Protein AF-A0A699X493-F1 (afdb_monomer)

Organism: Tanacetum cinerariifolium (NCBI:txid118510)

pLDDT: mean 76.22, std 17.1, range [41.09, 97.25]

InterPro domains:
  IPR002677 Large ribosomal subunit protein bL32 [MF_00340] (26-80)
  IPR002677 Large ribosomal subunit protein bL32 [PF01783] (27-81)
  IPR002677 Large ribosomal subunit protein bL32 [TIGR01031] (27-80)
  IPR011332 Zinc-binding ribosomal protein [SSF57829] (26-80)
  IPR044957 Large ribosomal subunit protein bL32, bacteria [PTHR35534] (26-82)

Radius of gyration: 32.21 Å; Cα contacts (8 Å, |Δi|>4): 51; chains: 1; bounding box: 66×48×68 Å

Secondary structure (DSSP, 8-state):
------PPPTTSSHHHHHTTSTTSSS---SSPPPHHHHHHHHTT-PPPPPP-EE-TTT--EE-TTS--TTT-EETTEE-S-S--

Nearest PDB structures (foldseek):
  5j4d-assembly1_CA  TM=8.972E-01  e=7.848E-06  Thermus thermophilus HB27
  6nwy-assembly1_R5  TM=8.917E-01  e=6.326E-06  Thermus thermophilus HB8
  6cfj-assembly1_15  TM=8.939E-01  e=1.298E-05  Thermus thermophilus HB8
  8ud8-assembly2_25  TM=8.983E-01  e=1.395E-05  Thermus thermophilus HB8
  6bok-assembly1_CA  TM=8.957E-01  e=1.998E-05  Thermus thermophilus HB27

Mean predicted aligned error: 15.59 Å

Solvent-accessible surface area (backbone atoms only — not comparable to full-atom values): 5876 Å² total; per-residue (Å²): 134,86,81,76,83,76,76,76,67,93,67,66,73,59,60,64,56,60,61,67,71,76,60,76,90,52,98,67,79,94,66,85,79,49,71,65,62,52,48,60,68,51,64,74,74,67,87,78,83,82,72,68,41,72,34,96,85,79,63,50,79,24,49,76,100,50,61,29,88,84,67,25,34,49,96,92,38,80,78,40,83,80,78,132

Sequence (84 aa):
LHAGCRGVPPGLSDLSDSLQEQGAEMAVPKRKTSPSKRGMRRGHDSLTVASFQECPNCGELKRPHNLCNACGHYNGREIVSAEG

Foldseek 3Di:
DDPDPPDDPPPPVVVVVVVVPPPPPDPDDPDDDDPVNVCVVCVPVDDDDADWDADPPPRDTDHPPDQDLVQCDDPRDRDDRNDD

Structure (mmCIF, N/CA/C/O backbone):
data_AF-A0A699X493-F1
#
_entry.id   AF-A0A699X493-F1
#
loop_
_atom_site.group_PDB
_atom_site.id
_atom_site.type_symbol
_atom_site.label_atom_id
_atom_site.label_alt_id
_atom_site.label_comp_id
_atom_site.label_asym_id
_atom_site.label_entity_id
_atom_site.label_seq_id
_atom_site.pdbx_PDB_ins_code
_atom_site.Cartn_x
_atom_site.Cartn_y
_atom_site.Cartn_z
_atom_site.occupancy
_atom_site.B_iso_or_equiv
_atom_site.auth_seq_id
_atom_site.auth_comp_id
_atom_site.auth_asym_id
_atom_site.auth_atom_id
_atom_site.pdbx_PDB_model_num
ATOM 1 N N . LEU A 1 1 ? 45.655 -44.146 -33.868 1.00 50.34 1 LEU A N 1
ATOM 2 C CA . LEU A 1 1 ? 44.561 -44.926 -34.491 1.00 50.34 1 LEU A CA 1
ATOM 3 C C . LEU A 1 1 ? 43.289 -44.098 -34.364 1.00 50.34 1 LEU A C 1
ATOM 5 O O . LEU A 1 1 ? 42.741 -43.995 -33.276 1.00 50.34 1 LEU A O 1
ATOM 9 N N . HIS A 1 2 ? 42.935 -43.386 -35.437 1.00 46.19 2 HIS A N 1
ATOM 10 C CA . HIS A 1 2 ? 41.800 -42.463 -35.491 1.00 46.19 2 HIS A CA 1
ATOM 11 C C . HIS A 1 2 ? 40.482 -43.238 -35.363 1.00 46.19 2 HIS A C 1
ATOM 13 O O . HIS A 1 2 ? 40.124 -43.996 -36.262 1.00 46.19 2 HIS A O 1
ATOM 19 N N . ALA A 1 3 ? 39.762 -43.045 -34.257 1.00 52.88 3 ALA A N 1
ATOM 20 C CA . ALA A 1 3 ? 38.372 -43.469 -34.159 1.00 52.88 3 ALA A CA 1
ATOM 21 C C . ALA A 1 3 ? 37.532 -42.523 -35.027 1.00 52.88 3 ALA A C 1
ATOM 23 O O .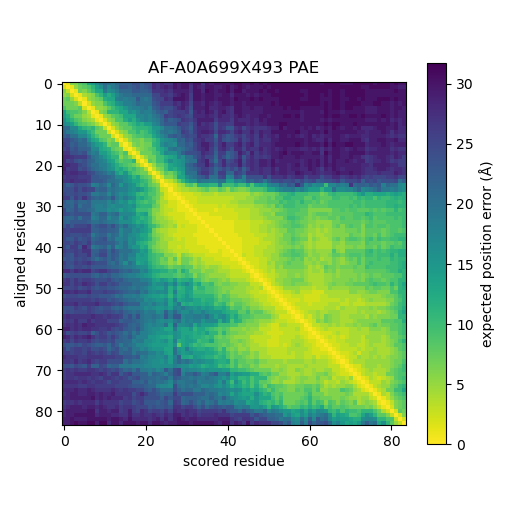 ALA A 1 3 ? 37.514 -41.313 -34.805 1.00 52.88 3 ALA A O 1
ATOM 24 N N . GLY A 1 4 ? 36.929 -43.085 -36.073 1.00 50.59 4 GLY A N 1
ATOM 25 C CA . GLY A 1 4 ? 36.291 -42.352 -37.155 1.00 50.59 4 GLY A CA 1
ATOM 26 C C . GLY A 1 4 ? 35.167 -41.440 -36.680 1.00 50.59 4 GLY A C 1
ATOM 27 O O . GLY A 1 4 ? 34.207 -41.886 -36.047 1.00 50.59 4 GLY A O 1
ATOM 28 N N . CYS A 1 5 ? 35.270 -40.170 -37.066 1.00 55.12 5 CYS A N 1
ATOM 29 C CA . CYS A 1 5 ? 34.149 -39.250 -37.125 1.00 55.12 5 CYS A CA 1
ATOM 30 C C . CYS A 1 5 ? 33.095 -39.858 -38.059 1.00 55.12 5 CYS A C 1
ATOM 32 O O . CYS A 1 5 ? 33.222 -39.795 -39.281 1.00 55.12 5 CYS A O 1
ATOM 34 N N . ARG A 1 6 ? 32.080 -40.509 -37.482 1.00 58.78 6 ARG A N 1
ATOM 35 C CA . ARG A 1 6 ? 30.896 -40.951 -38.219 1.00 58.78 6 ARG A CA 1
ATOM 36 C C . ARG A 1 6 ? 30.224 -39.695 -38.763 1.00 58.78 6 ARG A C 1
ATOM 38 O O . ARG A 1 6 ? 29.764 -38.861 -37.988 1.00 58.78 6 ARG A O 1
ATOM 45 N N . GLY A 1 7 ? 30.272 -39.551 -40.085 1.00 54.06 7 GLY A N 1
ATOM 46 C CA . GLY A 1 7 ? 29.718 -38.420 -40.811 1.00 54.06 7 GLY A CA 1
ATOM 47 C C . GLY A 1 7 ? 28.269 -38.186 -40.412 1.00 54.06 7 GLY A C 1
ATOM 48 O O . GLY A 1 7 ? 27.435 -39.088 -40.491 1.00 54.06 7 GLY A O 1
ATOM 49 N N . VAL A 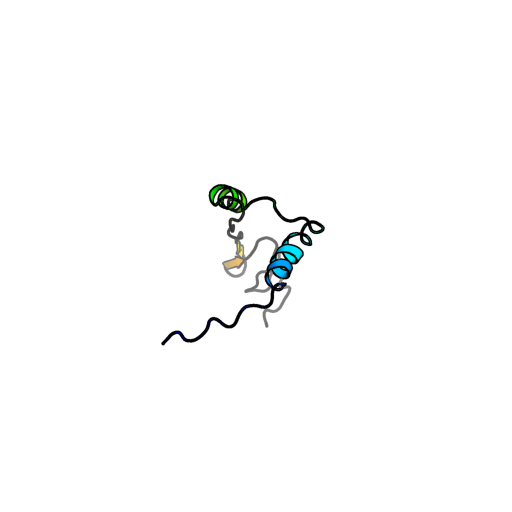1 8 ? 27.996 -36.967 -39.963 1.00 55.41 8 VAL A N 1
ATOM 50 C CA . VAL A 1 8 ? 26.636 -36.448 -39.866 1.00 55.41 8 VAL A CA 1
ATOM 51 C C . VAL A 1 8 ? 26.051 -36.505 -41.286 1.00 55.41 8 VAL A C 1
ATOM 53 O O . VAL A 1 8 ? 26.725 -36.047 -42.213 1.00 55.41 8 VAL A O 1
ATOM 56 N N . PRO A 1 9 ? 24.867 -37.104 -41.506 1.00 52.94 9 PRO A N 1
ATOM 57 C CA . PRO A 1 9 ? 24.260 -37.131 -42.831 1.00 52.94 9 PRO A CA 1
ATOM 58 C C . PRO A 1 9 ? 24.068 -35.688 -43.340 1.00 52.94 9 PRO A C 1
ATOM 60 O O . PRO A 1 9 ? 23.632 -34.830 -42.561 1.00 52.94 9 PRO A O 1
ATOM 63 N N . PRO A 1 10 ? 24.399 -35.389 -44.611 1.00 54.12 10 PRO A N 1
ATOM 64 C CA . PRO A 1 10 ? 24.184 -34.063 -45.181 1.00 54.12 10 PRO A CA 1
ATOM 65 C C . PRO A 1 10 ? 22.674 -33.801 -45.235 1.00 54.12 10 PRO A C 1
ATOM 67 O O . PRO A 1 10 ? 21.950 -34.480 -45.959 1.00 54.12 10 PRO A O 1
ATOM 70 N N . GLY A 1 11 ? 22.201 -32.879 -44.393 1.00 53.81 11 GLY A N 1
ATOM 71 C CA . GLY A 1 11 ? 20.783 -32.524 -44.251 1.00 53.81 11 GLY A CA 1
ATOM 72 C C . GLY A 1 11 ? 20.330 -32.222 -42.815 1.00 53.81 11 GLY A C 1
ATOM 73 O O . GLY A 1 11 ? 19.271 -31.636 -42.623 1.00 53.81 11 GLY A O 1
ATOM 74 N N . LEU A 1 12 ? 21.120 -32.564 -41.786 1.00 51.16 12 LEU A N 1
ATOM 75 C CA . LEU A 1 12 ? 20.800 -32.208 -40.388 1.00 51.16 12 LEU A CA 1
ATOM 76 C C . LEU A 1 12 ? 21.163 -30.759 -40.011 1.00 51.16 12 LEU A C 1
ATOM 78 O O . LEU A 1 12 ? 20.669 -30.260 -39.004 1.00 51.16 12 LEU A O 1
ATOM 82 N N . SER A 1 13 ? 21.992 -30.077 -40.804 1.00 52.72 13 SER A N 1
ATOM 83 C CA . SER A 1 13 ? 22.327 -28.657 -40.610 1.00 52.72 13 SER A CA 1
ATOM 84 C C . SER A 1 13 ? 21.224 -27.698 -41.072 1.00 52.72 13 SER A C 1
ATOM 86 O O . SER A 1 13 ? 21.137 -26.589 -40.553 1.00 52.72 13 SER A O 1
ATOM 88 N N . ASP A 1 14 ? 20.353 -28.124 -41.990 1.00 52.75 14 ASP A N 1
ATOM 89 C CA . ASP A 1 14 ? 19.285 -27.268 -42.537 1.00 52.75 14 ASP A CA 1
ATOM 90 C C . ASP A 1 14 ? 18.011 -27.263 -41.674 1.00 52.75 14 ASP A C 1
ATOM 92 O O . ASP A 1 14 ? 17.144 -26.397 -41.810 1.00 52.75 14 ASP A O 1
ATOM 96 N N . LEU A 1 15 ? 17.906 -28.194 -40.720 1.00 53.03 15 LEU A N 1
ATOM 97 C CA . LEU A 1 15 ? 16.793 -28.255 -39.766 1.00 53.03 15 LEU A CA 1
ATOM 98 C C . LEU A 1 15 ? 16.967 -27.293 -38.580 1.00 53.03 15 LEU A C 1
ATOM 100 O O . LEU A 1 15 ? 15.975 -26.923 -37.955 1.00 53.03 15 LEU A O 1
ATOM 104 N N . SER A 1 16 ? 18.194 -26.845 -38.283 1.00 53.84 16 SER A N 1
ATOM 105 C CA . SER A 1 16 ? 18.421 -25.739 -37.340 1.00 53.84 16 SER A CA 1
ATOM 106 C C . SER A 1 16 ? 18.098 -24.372 -37.945 1.00 53.84 16 SER A C 1
ATOM 108 O O . SER A 1 16 ? 17.625 -23.503 -37.219 1.00 53.84 16 SER A O 1
ATOM 110 N N . ASP A 1 17 ? 18.286 -24.201 -39.258 1.00 52.19 17 ASP A N 1
ATOM 111 C CA . ASP A 1 17 ? 18.021 -22.931 -39.950 1.00 52.19 17 ASP A CA 1
ATOM 112 C C . ASP A 1 17 ? 16.527 -22.769 -40.300 1.00 52.19 17 ASP A C 1
ATOM 114 O O . ASP A 1 17 ? 15.958 -21.688 -40.173 1.00 52.19 17 ASP A O 1
ATOM 118 N N . SER A 1 18 ? 15.822 -23.875 -40.579 1.00 50.94 18 SER A N 1
ATOM 119 C CA . SER A 1 18 ? 14.367 -23.867 -40.837 1.00 50.94 18 SER A CA 1
ATOM 120 C C . SER A 1 18 ? 13.502 -23.539 -39.606 1.00 50.94 18 SER A C 1
ATOM 122 O O . SER A 1 18 ? 12.368 -23.084 -39.747 1.00 50.94 18 SER A O 1
ATOM 124 N N . LEU A 1 19 ? 14.013 -23.741 -38.385 1.00 58.38 19 LEU A N 1
ATOM 125 C CA . LEU A 1 19 ? 13.328 -23.337 -37.145 1.00 58.38 19 LEU A CA 1
ATOM 126 C C . LEU A 1 19 ? 13.602 -21.874 -36.766 1.00 58.38 19 LEU A C 1
ATOM 128 O O . LEU A 1 19 ? 12.891 -21.312 -35.932 1.00 58.38 19 LEU A O 1
ATOM 132 N N . GLN A 1 20 ? 14.611 -21.243 -37.373 1.00 55.91 20 GLN A N 1
ATOM 133 C CA . GLN A 1 20 ? 14.910 -19.828 -37.165 1.00 55.91 20 GLN A CA 1
ATOM 134 C C . GLN A 1 20 ? 13.945 -18.916 -37.947 1.00 55.91 20 GLN A C 1
ATOM 136 O O . GLN A 1 20 ? 13.715 -17.779 -37.533 1.00 55.91 20 GLN A O 1
ATOM 141 N N . GLU A 1 21 ? 13.340 -19.410 -39.031 1.00 55.00 21 GLU A N 1
ATOM 142 C CA . GLU A 1 21 ? 12.442 -18.623 -39.890 1.00 55.00 21 GLU A CA 1
ATOM 143 C C . GLU A 1 21 ? 10.964 -18.658 -39.456 1.00 55.00 21 GLU A C 1
ATOM 145 O O . GLU A 1 21 ? 10.194 -17.768 -39.813 1.00 55.00 21 GLU A O 1
ATOM 150 N N . GLN A 1 22 ? 10.555 -19.605 -38.605 1.00 60.59 22 GLN A N 1
ATOM 151 C CA . GLN A 1 22 ? 9.150 -19.790 -38.193 1.00 60.59 22 GLN A CA 1
ATOM 152 C C . GLN A 1 22 ? 8.801 -19.131 -36.841 1.00 60.59 22 GLN A C 1
ATOM 154 O O . GLN A 1 22 ? 7.993 -19.644 -36.072 1.00 60.59 22 GLN A O 1
ATOM 159 N N . GLY A 1 23 ? 9.430 -17.998 -36.510 1.00 59.22 23 GLY A N 1
ATOM 160 C CA . GLY A 1 23 ? 9.259 -17.318 -35.213 1.00 59.22 23 GLY A CA 1
ATOM 161 C C . GLY A 1 23 ? 8.646 -15.914 -35.260 1.00 59.22 23 GLY A C 1
ATOM 162 O O . GLY A 1 23 ? 8.549 -15.266 -34.219 1.00 59.22 23 GLY A O 1
ATOM 163 N N . ALA A 1 24 ? 8.275 -15.410 -36.441 1.00 55.84 24 ALA A N 1
ATOM 164 C CA . ALA A 1 24 ? 7.900 -14.004 -36.639 1.00 55.84 24 ALA A CA 1
ATOM 165 C C . ALA A 1 24 ? 6.397 -13.699 -36.501 1.00 55.84 24 ALA A C 1
ATOM 167 O O . ALA A 1 24 ? 6.018 -12.529 -36.511 1.00 55.84 24 ALA A O 1
ATOM 168 N N . GLU A 1 25 ? 5.541 -14.713 -36.362 1.00 63.50 25 GLU A N 1
ATOM 169 C CA . GLU A 1 25 ? 4.084 -14.511 -36.338 1.00 63.50 25 GLU A CA 1
ATOM 170 C C . GLU A 1 25 ? 3.537 -14.201 -34.935 1.00 63.50 25 GLU A C 1
ATOM 172 O O . GLU A 1 25 ? 2.451 -13.648 -34.780 1.00 63.50 25 GLU A O 1
ATOM 177 N N . MET A 1 26 ? 4.342 -14.443 -33.897 1.00 79.94 26 MET A N 1
ATOM 178 C CA . MET A 1 26 ? 4.071 -13.967 -32.543 1.00 79.94 26 MET A CA 1
ATOM 179 C C . MET A 1 26 ? 4.909 -12.718 -32.267 1.00 79.94 26 MET A C 1
ATOM 181 O O . MET A 1 26 ? 6.069 -12.634 -32.662 1.00 79.94 26 MET A O 1
ATOM 185 N N . ALA A 1 27 ? 4.342 -11.733 -31.568 1.00 84.88 27 ALA A N 1
ATOM 186 C CA . ALA A 1 27 ? 5.030 -10.486 -31.237 1.00 84.88 27 ALA A CA 1
ATOM 187 C C . ALA A 1 27 ? 6.243 -10.726 -30.310 1.00 84.88 27 ALA A C 1
ATOM 189 O O . ALA A 1 27 ? 6.134 -10.673 -29.083 1.00 84.88 27 ALA A O 1
ATOM 190 N N . VAL A 1 28 ? 7.416 -10.981 -30.899 1.00 88.25 28 VAL A N 1
ATOM 191 C CA . VAL A 1 28 ? 8.674 -11.213 -30.178 1.00 88.25 28 VAL A CA 1
ATOM 192 C C . VAL A 1 28 ? 9.459 -9.900 -30.038 1.00 88.25 28 VAL A C 1
ATOM 194 O O . VAL A 1 28 ? 9.636 -9.162 -31.013 1.00 88.25 28 VAL A O 1
ATOM 197 N N . PRO A 1 29 ? 9.982 -9.573 -28.840 1.00 90.19 29 PRO A N 1
ATOM 198 C CA . PRO A 1 29 ? 10.789 -8.375 -28.644 1.00 90.19 29 PRO A CA 1
ATOM 199 C C . PRO A 1 29 ? 12.075 -8.420 -29.478 1.00 90.19 29 PRO A C 1
ATOM 201 O O . PRO A 1 29 ? 12.884 -9.337 -29.363 1.00 90.19 29 PRO A O 1
ATOM 204 N N . LYS A 1 30 ? 12.322 -7.360 -30.258 1.00 91.56 30 LYS A N 1
ATOM 205 C CA . LYS A 1 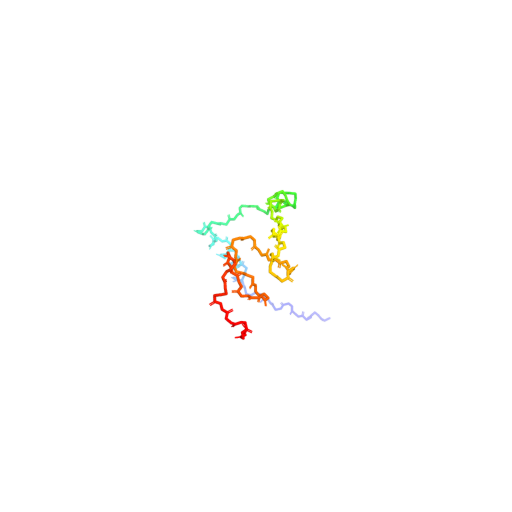30 ? 13.487 -7.262 -31.156 1.00 91.56 30 LYS A CA 1
ATOM 206 C C . LYS A 1 30 ? 14.839 -7.344 -30.436 1.00 91.56 30 LYS A C 1
ATOM 208 O O . LYS A 1 30 ? 15.830 -7.747 -31.043 1.00 91.56 30 LYS A O 1
ATOM 213 N N . ARG A 1 31 ? 14.921 -6.894 -29.177 1.00 93.06 31 ARG A N 1
ATOM 214 C CA . ARG A 1 31 ? 16.158 -6.845 -28.376 1.00 93.06 31 ARG A CA 1
ATOM 215 C C . ARG A 1 31 ? 15.875 -7.068 -26.891 1.00 93.06 31 ARG A C 1
ATOM 217 O O . ARG A 1 31 ? 14.805 -6.733 -26.387 1.00 93.06 31 ARG A O 1
ATOM 224 N N . LYS A 1 32 ? 16.894 -7.545 -26.171 1.00 93.50 32 LYS A N 1
ATOM 225 C CA . LYS A 1 32 ? 16.886 -7.658 -24.707 1.00 93.50 32 LYS A CA 1
ATOM 226 C C . LYS A 1 32 ? 16.780 -6.275 -24.054 1.00 93.50 32 LYS A C 1
ATOM 228 O O . LYS A 1 32 ? 17.519 -5.355 -24.398 1.00 93.50 32 LYS A O 1
ATOM 233 N N . THR A 1 33 ? 15.910 -6.138 -23.057 1.00 95.44 33 THR A N 1
ATOM 234 C CA . THR A 1 33 ? 15.828 -4.918 -22.239 1.00 95.44 33 THR A CA 1
ATOM 235 C C . THR A 1 33 ? 17.071 -4.766 -21.358 1.00 95.44 33 THR A C 1
ATOM 237 O O . THR A 1 33 ? 17.450 -5.720 -20.673 1.00 95.44 33 THR A O 1
ATOM 240 N N . SER A 1 34 ? 17.681 -3.576 -21.326 1.00 97.06 34 SER A N 1
ATOM 241 C CA . SER A 1 34 ? 18.856 -3.311 -20.483 1.00 97.06 34 SER A CA 1
ATOM 242 C C . SER A 1 34 ? 18.523 -3.383 -18.980 1.00 97.06 34 SER A C 1
ATOM 244 O O . SER A 1 34 ? 17.376 -3.123 -18.596 1.00 97.06 34 SER A O 1
ATOM 246 N N . PRO A 1 35 ? 19.503 -3.695 -18.105 1.00 96.81 35 PRO A N 1
ATOM 247 C CA . PRO A 1 35 ? 19.285 -3.734 -16.657 1.00 96.81 35 PRO A CA 1
ATOM 248 C C . PRO A 1 35 ? 18.731 -2.419 -16.096 1.00 96.81 35 PRO A C 1
ATOM 250 O O . PRO A 1 35 ? 17.799 -2.456 -15.299 1.00 96.81 35 PRO A O 1
ATOM 253 N N . SER A 1 36 ? 19.232 -1.276 -16.582 1.00 97.25 36 SER A N 1
ATOM 254 C CA . SER A 1 36 ? 18.742 0.060 -16.210 1.00 97.25 36 SER A CA 1
ATOM 255 C C . SER A 1 36 ? 17.271 0.264 -16.603 1.00 97.25 36 SER A C 1
ATOM 257 O O . SER A 1 36 ? 16.461 0.606 -15.748 1.00 97.25 36 SER A O 1
ATOM 259 N N . LYS A 1 37 ? 16.873 -0.051 -17.849 1.00 96.38 37 LYS A N 1
ATOM 260 C CA . LYS A 1 37 ? 15.467 0.059 -18.295 1.00 96.38 37 LYS A CA 1
ATOM 261 C C . LYS A 1 37 ? 14.527 -0.852 -17.505 1.00 96.38 37 LYS A C 1
ATOM 263 O O . LYS A 1 37 ? 13.412 -0.456 -17.181 1.00 96.38 37 LYS A O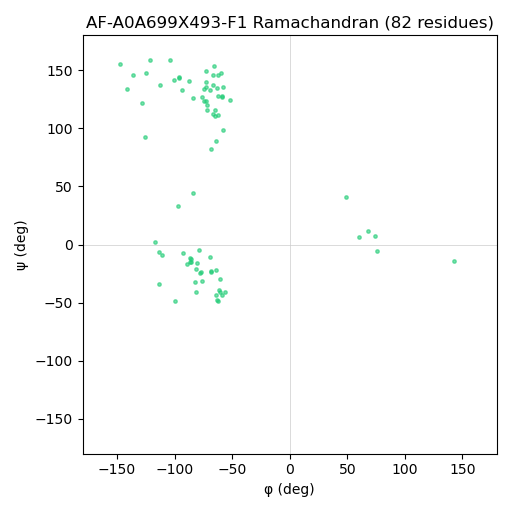 1
ATOM 268 N N . ARG A 1 38 ? 14.972 -2.071 -17.182 1.00 96.12 38 ARG A N 1
ATOM 269 C CA . ARG A 1 38 ? 14.224 -2.985 -16.308 1.00 96.12 38 ARG A CA 1
ATOM 270 C C . ARG A 1 38 ? 14.080 -2.411 -14.895 1.00 96.12 38 ARG A C 1
ATOM 272 O O . ARG A 1 38 ? 12.996 -2.508 -14.336 1.00 96.12 38 ARG A O 1
ATOM 279 N N . GLY A 1 39 ? 15.155 -1.848 -14.340 1.00 96.88 39 GLY A N 1
ATOM 280 C CA . GLY A 1 39 ? 15.179 -1.243 -13.006 1.00 96.88 39 GLY A CA 1
ATOM 281 C C . GLY A 1 39 ? 14.249 -0.041 -12.895 1.00 96.88 39 GLY A C 1
ATOM 282 O O . GLY A 1 39 ? 13.418 -0.018 -12.003 1.00 96.88 39 GLY A O 1
ATOM 283 N N . MET A 1 40 ? 14.307 0.888 -13.856 1.00 96.94 40 MET A N 1
ATOM 284 C CA . MET A 1 40 ? 13.399 2.041 -13.908 1.00 96.94 40 MET A CA 1
ATOM 285 C C . MET A 1 40 ? 11.934 1.606 -13.996 1.00 96.94 40 MET A C 1
ATOM 287 O O . MET A 1 40 ? 11.106 2.114 -13.253 1.00 96.94 40 MET A O 1
ATOM 291 N N . ARG A 1 41 ? 11.619 0.608 -14.836 1.00 95.94 41 ARG A N 1
ATOM 292 C CA . ARG A 1 41 ? 10.252 0.073 -14.929 1.00 95.94 41 ARG A CA 1
ATOM 293 C C . ARG A 1 41 ? 9.768 -0.520 -13.602 1.00 95.94 41 ARG A C 1
ATOM 295 O O . ARG A 1 41 ? 8.626 -0.293 -13.236 1.00 95.94 41 ARG A O 1
ATOM 302 N N . ARG A 1 42 ? 10.638 -1.245 -12.890 1.00 96.25 42 ARG A N 1
ATOM 303 C CA . ARG A 1 42 ? 10.348 -1.822 -11.564 1.00 96.25 42 ARG A CA 1
ATOM 304 C C . ARG A 1 42 ? 10.438 -0.813 -10.416 1.00 96.25 42 ARG A C 1
ATOM 306 O O . ARG A 1 42 ? 10.142 -1.169 -9.285 1.00 96.25 42 ARG A O 1
ATOM 313 N N . GLY A 1 43 ? 10.853 0.428 -10.672 1.00 94.56 43 GLY A N 1
ATOM 314 C CA . GLY A 1 43 ? 10.973 1.458 -9.638 1.00 94.56 43 GLY A CA 1
ATOM 315 C C . GLY A 1 43 ? 9.630 1.833 -9.006 1.00 94.56 43 GLY A C 1
ATOM 316 O O . GLY A 1 43 ? 9.600 2.310 -7.878 1.00 94.56 43 GLY A O 1
ATOM 317 N N . HIS A 1 44 ? 8.530 1.578 -9.715 1.00 93.25 44 HIS A N 1
ATOM 318 C CA . HIS A 1 44 ? 7.170 1.798 -9.227 1.00 93.25 44 HIS A CA 1
ATOM 319 C C . HIS A 1 44 ? 6.607 0.609 -8.431 1.00 93.25 44 HIS A C 1
ATOM 321 O O . HIS A 1 44 ? 5.582 0.765 -7.776 1.00 93.25 44 HIS A O 1
ATOM 327 N N . ASP A 1 45 ? 7.271 -0.552 -8.451 1.00 93.12 45 ASP A N 1
ATOM 328 C CA . ASP A 1 45 ? 6.798 -1.791 -7.817 1.00 93.12 45 ASP A CA 1
ATOM 329 C C . ASP A 1 45 ? 7.169 -1.836 -6.319 1.00 93.12 45 ASP A C 1
ATOM 331 O O . ASP A 1 45 ? 7.685 -2.837 -5.816 1.00 93.12 45 ASP A O 1
ATOM 335 N N . SER A 1 46 ? 6.970 -0.733 -5.594 1.00 92.81 46 SER A N 1
ATOM 336 C CA . SER A 1 46 ? 7.237 -0.664 -4.156 1.00 92.81 46 SER A CA 1
ATOM 337 C C . SER A 1 46 ? 6.026 -1.123 -3.342 1.00 92.81 46 SER A C 1
ATOM 339 O O . SER A 1 46 ? 4.875 -0.827 -3.663 1.00 92.81 46 SER A O 1
ATOM 341 N N . LEU A 1 47 ? 6.283 -1.857 -2.258 1.00 92.62 47 LEU A N 1
ATOM 342 C CA . LEU A 1 47 ? 5.242 -2.230 -1.304 1.00 92.62 47 LEU A CA 1
ATOM 343 C C . LEU A 1 47 ? 5.042 -1.084 -0.312 1.00 92.62 47 LEU A C 1
ATOM 345 O O . LEU A 1 47 ? 5.997 -0.635 0.324 1.00 92.62 47 LEU A O 1
ATOM 349 N N . THR A 1 48 ? 3.803 -0.626 -0.165 1.00 91.75 48 THR A N 1
ATOM 350 C CA . THR A 1 48 ? 3.422 0.350 0.857 1.00 91.75 48 THR A CA 1
ATOM 351 C C . THR A 1 48 ? 2.858 -0.361 2.082 1.00 91.75 48 THR A C 1
ATOM 353 O O . THR A 1 48 ? 2.192 -1.394 1.982 1.00 91.75 48 THR A O 1
ATOM 356 N N . VAL A 1 49 ? 3.143 0.182 3.265 1.00 90.50 49 VAL A N 1
ATOM 357 C CA . VAL A 1 49 ? 2.584 -0.335 4.517 1.00 90.50 49 VAL A CA 1
ATOM 358 C C . VAL A 1 49 ? 1.103 0.037 4.582 1.00 90.50 49 VAL A C 1
ATOM 360 O O . VAL A 1 49 ? 0.721 1.167 4.273 1.00 90.50 49 VAL A O 1
ATOM 363 N N . ALA A 1 50 ? 0.261 -0.918 4.974 1.00 89.25 50 ALA A N 1
ATOM 364 C CA . ALA A 1 50 ? -1.155 -0.657 5.194 1.00 89.25 50 ALA A CA 1
ATOM 365 C C . ALA A 1 50 ? -1.357 0.279 6.397 1.00 89.25 50 ALA A C 1
ATOM 367 O O . ALA A 1 50 ? -0.628 0.206 7.383 1.00 89.25 50 ALA A O 1
ATOM 368 N N . SER A 1 51 ? -2.370 1.143 6.333 1.00 89.38 51 SER A N 1
ATOM 369 C CA . SER A 1 51 ? -2.742 1.990 7.464 1.00 89.38 51 SER A CA 1
ATOM 370 C C . SER A 1 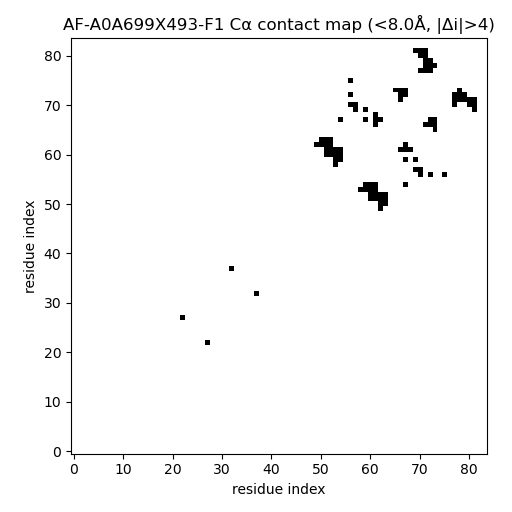51 ? -3.458 1.179 8.547 1.00 89.38 51 SER A C 1
ATOM 372 O O . SER A 1 51 ? -4.384 0.411 8.265 1.00 89.38 51 SER A O 1
ATOM 374 N N . PHE A 1 52 ? -3.039 1.388 9.794 1.00 90.31 52 PHE A N 1
ATOM 375 C CA . PHE A 1 52 ? -3.653 0.814 10.989 1.00 90.31 52 PHE A CA 1
ATOM 376 C C . PHE A 1 52 ? -4.036 1.932 11.959 1.00 90.31 52 PHE A C 1
ATOM 378 O O . PHE A 1 52 ? -3.402 2.985 11.986 1.00 90.31 52 PHE A O 1
ATOM 385 N N . GLN A 1 53 ? -5.112 1.715 12.705 1.00 86.81 53 GLN A N 1
ATOM 386 C CA . GLN A 1 53 ? -5.656 2.618 13.713 1.00 86.81 53 GLN A CA 1
ATOM 387 C C . GLN A 1 53 ? -6.019 1.804 14.951 1.00 86.81 53 GLN A C 1
ATOM 389 O O . GLN A 1 53 ? -6.456 0.659 14.829 1.00 86.81 53 GLN A O 1
ATOM 394 N N . GLU A 1 54 ? -5.866 2.390 16.129 1.00 88.31 54 GLU A N 1
ATOM 395 C CA . GLU A 1 54 ? -6.223 1.734 17.386 1.00 88.31 54 GLU A CA 1
ATOM 396 C C . GLU A 1 54 ? -7.742 1.521 17.475 1.00 88.31 54 GLU A C 1
ATOM 398 O O . GLU A 1 54 ? -8.551 2.378 17.098 1.00 88.31 54 GLU A O 1
ATOM 403 N N . CYS A 1 55 ? -8.157 0.344 17.942 1.00 87.00 55 CYS A N 1
ATOM 404 C CA . CYS A 1 55 ? -9.560 0.069 18.200 1.00 87.00 55 CYS A CA 1
ATOM 405 C C . CYS A 1 55 ? -10.001 0.749 19.509 1.00 87.00 55 CYS A C 1
ATOM 407 O O . CYS A 1 55 ? -9.428 0.457 20.555 1.00 87.00 55 CYS A O 1
ATOM 409 N N . PRO A 1 56 ? -11.083 1.549 19.515 1.00 83.56 56 PRO A N 1
ATOM 410 C CA . PRO A 1 56 ? -11.549 2.231 20.726 1.00 83.56 56 PRO A CA 1
ATOM 411 C C . PRO A 1 56 ? -12.132 1.296 21.801 1.00 83.56 56 PRO A C 1
ATOM 413 O O . PRO A 1 56 ? -12.407 1.751 22.903 1.00 83.56 56 PRO A O 1
ATOM 416 N N . ASN A 1 57 ? -12.379 0.019 21.486 1.00 83.31 57 ASN A N 1
ATOM 417 C CA . ASN A 1 57 ? -12.966 -0.945 22.422 1.00 83.31 57 ASN A CA 1
ATOM 418 C C . ASN A 1 57 ? -11.892 -1.846 23.064 1.00 83.31 57 ASN A C 1
ATOM 420 O O . ASN A 1 57 ? -11.852 -1.968 24.281 1.00 83.31 57 ASN A O 1
ATOM 424 N N . CYS A 1 58 ? -10.987 -2.425 22.264 1.00 84.06 58 CYS A N 1
ATOM 425 C CA . CYS A 1 58 ? -9.974 -3.371 22.755 1.00 84.06 58 CYS A CA 1
ATOM 426 C C . CYS A 1 58 ? -8.525 -2.853 22.727 1.00 84.06 58 CYS A C 1
ATOM 428 O O . CYS A 1 58 ? -7.642 -3.532 23.236 1.00 84.06 58 CYS A O 1
ATOM 430 N N . GLY A 1 59 ? -8.253 -1.694 22.119 1.00 84.00 59 GLY A N 1
ATOM 431 C CA . GLY A 1 59 ? -6.895 -1.150 21.981 1.00 84.00 59 GLY A CA 1
ATOM 432 C C . GLY A 1 59 ? -6.021 -1.817 20.910 1.00 84.00 59 GLY A C 1
ATOM 433 O O . GLY A 1 59 ? -4.937 -1.320 20.630 1.00 84.00 59 GLY A O 1
ATOM 434 N N . GLU A 1 60 ? -6.481 -2.894 20.265 1.00 87.12 60 GLU A N 1
ATOM 435 C CA . GLU A 1 60 ? -5.725 -3.576 19.204 1.00 87.12 60 GLU A CA 1
ATOM 436 C C . GLU A 1 60 ? -5.696 -2.765 17.896 1.00 87.12 60 GLU A C 1
ATOM 438 O O . GLU A 1 60 ? -6.651 -2.051 17.559 1.00 87.12 60 GLU A O 1
ATOM 443 N N . LEU A 1 61 ? -4.618 -2.909 17.118 1.00 88.81 61 LEU A N 1
ATOM 444 C CA . LEU A 1 61 ? -4.475 -2.253 15.823 1.00 88.81 61 LEU A CA 1
ATOM 445 C C . LEU A 1 61 ? -5.400 -2.892 14.785 1.00 88.81 61 LEU A C 1
ATOM 447 O O . LEU A 1 61 ? -5.283 -4.063 14.425 1.00 88.81 61 LEU A O 1
ATOM 451 N N . LYS A 1 62 ? -6.307 -2.088 14.230 1.00 88.12 62 LYS A N 1
ATOM 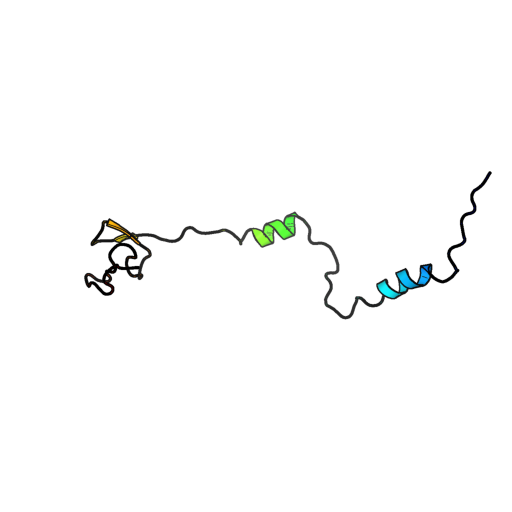452 C CA . LYS A 1 62 ? -7.236 -2.508 13.180 1.00 88.12 62 LYS A CA 1
ATOM 453 C C . LYS A 1 62 ? -7.082 -1.680 11.911 1.00 88.12 62 LYS A C 1
ATOM 455 O O . LYS A 1 62 ? -6.617 -0.543 11.927 1.00 88.12 62 LYS A O 1
ATOM 460 N N . ARG A 1 63 ? -7.537 -2.229 10.782 1.00 88.38 63 ARG A N 1
ATOM 461 C CA . ARG A 1 63 ? -7.623 -1.463 9.530 1.00 88.38 63 ARG A CA 1
ATOM 462 C C . ARG A 1 63 ? -8.774 -0.447 9.615 1.00 88.38 63 ARG A C 1
ATOM 464 O O . ARG A 1 63 ? -9.849 -0.788 10.124 1.00 88.38 63 ARG A O 1
ATOM 471 N N . PRO A 1 64 ? -8.604 0.783 9.100 1.00 87.88 64 PRO A N 1
ATOM 472 C CA . PRO A 1 64 ? -9.687 1.761 9.055 1.00 87.88 64 PRO A CA 1
ATOM 473 C C . PRO A 1 64 ? -10.865 1.221 8.230 1.00 87.88 64 PRO A C 1
ATOM 475 O O . PRO A 1 64 ? -10.670 0.436 7.303 1.00 87.88 64 PRO A O 1
ATOM 478 N N . HIS A 1 65 ? -12.090 1.601 8.604 1.00 86.88 65 HIS A N 1
ATOM 479 C CA . HIS A 1 65 ? -13.361 1.145 8.008 1.00 86.88 65 HIS A CA 1
ATOM 480 C C . HIS A 1 65 ? -13.654 -0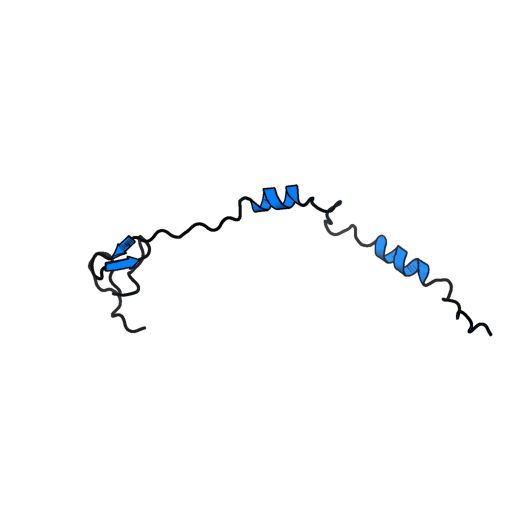.364 8.059 1.00 86.88 65 HIS A C 1
ATOM 482 O O . HIS A 1 65 ? -14.674 -0.791 7.529 1.00 86.88 65 HIS A O 1
ATOM 488 N N . ASN A 1 66 ? -12.825 -1.161 8.734 1.00 84.88 66 ASN A N 1
ATOM 489 C CA . ASN A 1 66 ? -13.061 -2.588 8.928 1.00 84.88 66 ASN A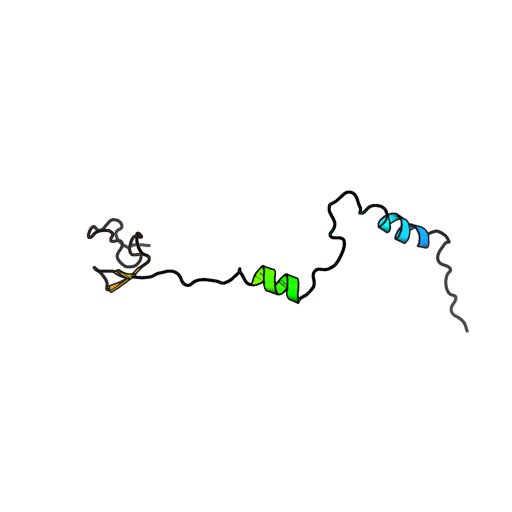 CA 1
ATOM 490 C C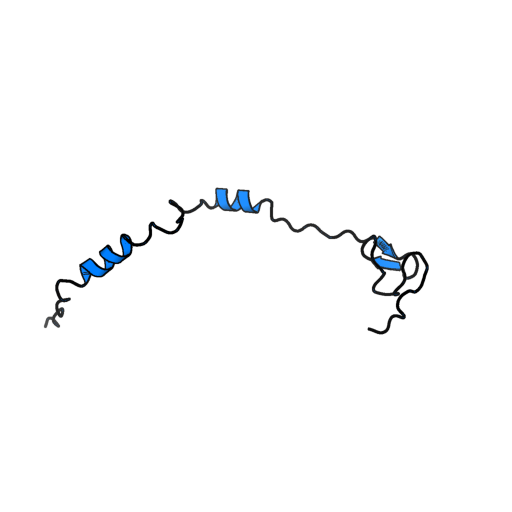 . ASN A 1 66 ? -13.548 -2.883 10.356 1.00 84.88 66 ASN A C 1
ATOM 492 O O . ASN A 1 66 ? -13.338 -2.086 11.291 1.00 84.88 66 ASN A O 1
ATOM 496 N N . LEU A 1 67 ? -14.201 -4.038 10.512 1.00 86.00 67 LEU A N 1
ATOM 497 C CA . LEU A 1 67 ? -14.476 -4.626 11.819 1.00 86.00 67 LEU A CA 1
ATOM 498 C C . LEU A 1 67 ? -13.143 -4.941 12.508 1.00 86.00 67 LEU A C 1
ATOM 500 O O . LEU A 1 67 ? -12.146 -5.247 11.853 1.00 86.00 67 LEU A O 1
ATOM 504 N N . CYS A 1 68 ? -13.099 -4.807 13.830 1.00 86.94 68 CYS A N 1
ATOM 505 C CA . CYS A 1 68 ? -11.930 -5.258 14.573 1.00 86.94 68 CYS A CA 1
ATOM 506 C C . CYS A 1 68 ? -11.917 -6.792 14.613 1.00 86.94 68 CYS A C 1
ATOM 508 O O . CYS A 1 68 ? -12.874 -7.380 15.106 1.00 86.94 68 CYS A O 1
ATOM 510 N N . ASN A 1 69 ? -10.838 -7.427 14.148 1.00 81.12 69 ASN A N 1
ATOM 511 C CA . ASN A 1 69 ? -10.709 -8.891 14.174 1.00 81.12 69 ASN A CA 1
ATOM 512 C C . ASN A 1 69 ? -10.564 -9.452 15.598 1.00 81.12 69 ASN A C 1
ATOM 514 O O . ASN A 1 69 ? -10.872 -10.613 15.818 1.00 81.12 69 ASN A O 1
ATOM 518 N N . ALA A 1 70 ? -10.094 -8.643 16.553 1.00 82.31 70 ALA A N 1
ATOM 519 C CA . ALA A 1 70 ? -9.890 -9.083 17.931 1.00 82.31 70 ALA A CA 1
ATOM 520 C C . ALA A 1 70 ? -11.185 -9.067 18.754 1.00 82.31 70 ALA A C 1
ATOM 522 O O . ALA A 1 70 ? -11.422 -9.979 19.535 1.00 82.31 70 ALA A O 1
ATOM 523 N N . CYS A 1 71 ? -12.024 -8.037 18.594 1.00 80.94 71 CYS A N 1
ATOM 524 C CA . CYS A 1 71 ? -13.246 -7.899 19.392 1.00 80.94 71 CYS A CA 1
ATOM 525 C C . CYS A 1 71 ? -14.548 -8.024 18.597 1.00 80.94 71 CYS A C 1
ATOM 527 O O . CYS A 1 71 ? -15.609 -7.982 19.201 1.00 80.94 71 CYS A O 1
ATOM 529 N N . GLY A 1 72 ? -14.525 -8.116 17.266 1.00 82.06 72 GLY A N 1
ATOM 530 C CA . GLY A 1 72 ? -15.746 -8.261 16.461 1.00 82.06 72 GLY A CA 1
ATOM 531 C C . GLY A 1 72 ? -16.667 -7.029 16.440 1.00 82.06 72 GLY A C 1
ATOM 532 O O . GLY A 1 72 ? -17.806 -7.101 15.972 1.00 82.06 72 GLY A O 1
ATOM 533 N N . HIS A 1 73 ? -16.185 -5.880 16.930 1.00 81.12 73 HIS A N 1
ATOM 534 C CA . HIS A 1 73 ? -16.963 -4.642 17.014 1.00 81.12 73 HIS A CA 1
ATOM 535 C C . HIS A 1 73 ? -16.716 -3.696 15.827 1.00 81.12 73 HIS A C 1
ATOM 537 O O . HIS A 1 73 ? -15.582 -3.498 15.368 1.00 81.12 73 HIS A O 1
ATOM 543 N N . TYR A 1 74 ? -17.779 -3.012 15.392 1.00 82.81 74 TYR A N 1
ATOM 544 C CA . TYR A 1 74 ? -17.727 -1.879 14.462 1.00 82.81 74 TYR A CA 1
ATOM 545 C C . TYR A 1 74 ? -18.743 -0.811 14.869 1.00 82.81 74 TYR A C 1
ATOM 547 O O . TYR A 1 74 ? -19.882 -1.112 15.216 1.00 82.81 74 TYR A O 1
ATOM 555 N N . ASN A 1 75 ? -18.307 0.453 14.872 1.00 74.31 75 ASN A N 1
ATOM 556 C CA . ASN A 1 75 ? -19.099 1.604 15.323 1.00 74.31 75 ASN A CA 1
ATOM 557 C C . ASN A 1 75 ? -19.772 1.401 16.697 1.00 74.31 75 ASN A C 1
ATOM 559 O O . ASN A 1 75 ? -20.928 1.768 16.895 1.00 74.31 75 ASN A O 1
ATOM 563 N N . GLY A 1 76 ? -19.047 0.791 17.642 1.00 73.56 76 GLY A N 1
ATOM 564 C CA . GLY A 1 76 ? -19.517 0.584 19.016 1.00 73.56 76 GLY A CA 1
ATOM 565 C C . GLY A 1 76 ? -20.574 -0.511 19.183 1.00 73.56 76 GLY A C 1
ATOM 566 O O . GLY A 1 76 ? -21.104 -0.659 20.276 1.00 73.56 76 GLY A O 1
ATOM 567 N N . ARG A 1 77 ? -20.879 -1.279 18.130 1.00 76.94 77 ARG A N 1
ATOM 568 C CA . ARG A 1 77 ? -21.790 -2.427 18.189 1.00 76.94 77 ARG A CA 1
ATOM 569 C C . ARG A 1 77 ? -21.021 -3.720 17.958 1.00 76.94 77 ARG A C 1
ATOM 571 O O . ARG A 1 77 ? -20.162 -3.773 17.074 1.00 76.94 77 ARG A O 1
ATOM 578 N N . GLU A 1 78 ? -21.335 -4.737 18.749 1.00 77.25 78 GLU A N 1
ATOM 579 C CA . GLU A 1 78 ? -20.876 -6.108 18.536 1.00 77.25 78 GLU A CA 1
ATOM 580 C C . GLU A 1 78 ? -21.664 -6.707 17.365 1.00 77.25 78 GLU A C 1
ATOM 582 O O . GLU A 1 78 ? -22.895 -6.661 17.355 1.00 77.25 78 GLU A O 1
ATOM 587 N N . ILE A 1 79 ? -20.961 -7.184 16.336 1.00 79.25 79 ILE A N 1
ATOM 588 C CA . ILE A 1 79 ? -21.585 -7.734 15.116 1.00 79.25 79 ILE A CA 1
ATOM 589 C C . ILE A 1 79 ? -21.318 -9.230 14.999 1.00 79.25 79 ILE A C 1
ATOM 591 O O . ILE A 1 79 ? -22.163 -9.975 14.513 1.00 79.25 79 ILE A O 1
ATOM 595 N N . VAL A 1 80 ? -20.145 -9.658 15.450 1.00 74.44 80 VAL A N 1
ATOM 596 C CA . VAL A 1 80 ? -19.730 -11.054 15.506 1.00 74.44 80 VAL A CA 1
ATOM 597 C C . VAL A 1 80 ? -19.254 -11.325 16.922 1.00 74.44 80 VAL A C 1
ATOM 599 O O . VAL A 1 80 ? -18.334 -10.658 17.393 1.00 74.44 80 VAL A O 1
ATOM 602 N N . SER A 1 81 ? -19.882 -12.294 17.586 1.00 64.81 81 SER A N 1
ATOM 603 C CA . SER A 1 81 ? -19.325 -12.902 18.791 1.00 64.81 81 SER A CA 1
ATOM 604 C C . SER A 1 81 ? -18.048 -13.611 18.361 1.00 64.81 81 SER A C 1
ATOM 606 O O . SER A 1 81 ? -18.100 -14.483 17.494 1.00 64.81 81 SER A O 1
ATOM 608 N N . ALA A 1 82 ? -16.901 -13.157 18.861 1.00 60.69 82 ALA A N 1
ATOM 609 C CA . ALA A 1 82 ? -15.592 -13.626 18.422 1.00 60.69 82 ALA A CA 1
ATOM 610 C C . ALA A 1 82 ? -15.352 -15.089 18.848 1.00 60.69 82 ALA A C 1
ATOM 612 O O . ALA A 1 82 ? -14.695 -15.359 19.847 1.00 60.69 82 ALA A O 1
ATOM 613 N N . GLU A 1 83 ? -15.889 -16.026 18.068 1.00 44.69 83 GLU A N 1
ATOM 614 C CA . GLU A 1 83 ? -15.518 -17.438 18.030 1.00 44.69 83 GLU A CA 1
ATOM 615 C C . GLU A 1 83 ? -15.173 -17.796 16.575 1.00 44.69 83 GLU A C 1
ATOM 617 O O . GLU A 1 83 ? -16.058 -18.121 15.783 1.00 44.69 83 GLU A O 1
ATOM 622 N N . GLY A 1 84 ? -13.888 -17.691 16.204 1.00 41.09 84 GLY A N 1
ATOM 623 C CA . GLY A 1 84 ? -13.359 -18.182 14.920 1.00 41.09 84 GLY A CA 1
ATOM 624 C C . GLY A 1 84 ? -12.351 -17.269 14.245 1.00 41.09 84 GLY A C 1
ATOM 625 O O . GLY A 1 84 ? -12.776 -16.511 13.347 1.00 41.09 84 GLY A O 1
#